Protein AF-A0A699I8Z9-F1 (afdb_monomer_lite)

Secondary structure (DSSP, 8-state):
------------------HHHHHHHH-------S--TT--HHHHHHHHTTSS--------------

Foldseek 3Di:
DDPDPDDDDDDPPPPPCDVVNVCVVVDPDDDDDPDDPPDDQVNVCVVVVVVHDDDGGDDPDPPPDD

Sequence (66 aa):
MGIDEWQDVSRKKRSNKTKEDDLIKISISVYVTNFPESSSAKDLFHACSKFGHVVDSFIPVKRSKE

Structure (mmCIF, N/CA/C/O backbone):
data_AF-A0A699I8Z9-F1
#
_entry.id   AF-A0A699I8Z9-F1
#
loop_
_atom_site.group_PDB
_atom_site.id
_atom_site.type_symbol
_atom_site.label_atom_id
_atom_site.label_alt_id
_atom_site.label_comp_id
_atom_site.label_asym_id
_atom_site.label_entity_id
_atom_site.label_seq_id
_atom_site.pdbx_PDB_ins_code
_atom_site.Cartn_x
_atom_site.Cartn_y
_atom_site.Cartn_z
_atom_site.occupancy
_atom_site.B_iso_or_equiv
_atom_site.auth_seq_id
_atom_site.auth_comp_id
_atom_site.auth_asym_id
_atom_site.auth_atom_id
_atom_site.pdbx_PDB_model_num
ATOM 1 N N . MET A 1 1 ? 48.123 -38.543 -32.860 1.00 49.88 1 MET A N 1
ATOM 2 C CA . MET A 1 1 ? 47.570 -38.741 -31.506 1.00 49.88 1 MET A CA 1
ATOM 3 C C . MET A 1 1 ? 47.568 -37.369 -30.846 1.00 49.88 1 MET A C 1
ATOM 5 O O . MET A 1 1 ? 48.590 -36.952 -30.327 1.00 49.88 1 MET A O 1
ATOM 9 N N . GLY A 1 2 ? 46.495 -36.603 -31.043 1.00 55.50 2 GLY A N 1
ATOM 10 C CA . GLY A 1 2 ? 46.335 -35.251 -30.508 1.00 55.50 2 GLY A CA 1
ATOM 11 C C . GLY A 1 2 ? 45.006 -35.230 -29.779 1.00 55.50 2 GLY A C 1
ATOM 12 O O . GLY A 1 2 ? 43.994 -35.570 -30.379 1.00 55.50 2 GLY A O 1
ATOM 13 N N . ILE A 1 3 ? 45.065 -34.981 -28.479 1.00 52.81 3 ILE A N 1
ATOM 14 C CA . ILE A 1 3 ? 43.922 -34.965 -27.573 1.00 52.81 3 ILE A CA 1
ATOM 15 C C . ILE A 1 3 ? 42.910 -33.912 -28.030 1.00 52.81 3 ILE A C 1
ATOM 17 O O . ILE A 1 3 ? 43.274 -32.770 -28.298 1.00 52.81 3 ILE A O 1
ATOM 21 N N . ASP A 1 4 ? 41.661 -34.340 -28.161 1.00 57.28 4 ASP A N 1
ATOM 22 C CA . ASP A 1 4 ? 40.522 -33.536 -28.573 1.00 57.28 4 ASP A CA 1
ATOM 23 C C . ASP A 1 4 ? 40.409 -32.242 -27.754 1.00 57.28 4 ASP A C 1
ATOM 25 O O . ASP A 1 4 ? 40.199 -32.257 -26.537 1.00 57.28 4 ASP A O 1
ATOM 29 N N . GLU A 1 5 ? 40.545 -31.114 -28.450 1.00 59.88 5 GLU A N 1
ATOM 30 C CA . GLU A 1 5 ? 40.332 -29.763 -27.940 1.00 59.88 5 GLU A CA 1
ATOM 31 C C . GLU A 1 5 ? 38.829 -29.536 -27.716 1.00 59.88 5 GLU A C 1
ATOM 33 O O . GLU A 1 5 ? 38.121 -28.935 -28.524 1.00 59.88 5 GLU A O 1
ATOM 38 N N . TRP A 1 6 ? 38.310 -30.071 -26.613 1.00 68.56 6 TRP A N 1
ATOM 39 C CA . TRP A 1 6 ? 36.959 -29.770 -26.156 1.00 68.56 6 TRP A CA 1
ATOM 40 C C . TRP A 1 6 ? 36.943 -28.386 -25.501 1.00 68.56 6 TRP A C 1
ATOM 42 O O . TRP A 1 6 ? 37.521 -28.184 -24.434 1.00 68.56 6 TRP A O 1
ATOM 52 N N . GLN A 1 7 ? 36.262 -27.427 -26.128 1.00 64.88 7 GLN A N 1
ATOM 53 C CA . GLN A 1 7 ? 35.976 -26.131 -25.512 1.00 64.88 7 GLN A CA 1
ATOM 54 C C . GLN A 1 7 ? 34.787 -26.233 -24.549 1.00 64.88 7 GLN A C 1
ATOM 56 O O . GLN A 1 7 ? 33.734 -26.779 -24.888 1.00 64.88 7 GLN A O 1
ATOM 61 N N . ASP A 1 8 ? 34.943 -25.656 -23.356 1.00 67.06 8 ASP A N 1
ATOM 62 C CA . ASP A 1 8 ? 33.889 -25.581 -22.346 1.00 67.06 8 ASP A CA 1
ATOM 63 C C . ASP A 1 8 ? 32.781 -24.616 -22.804 1.00 67.06 8 ASP A C 1
ATOM 65 O O . ASP A 1 8 ? 32.898 -23.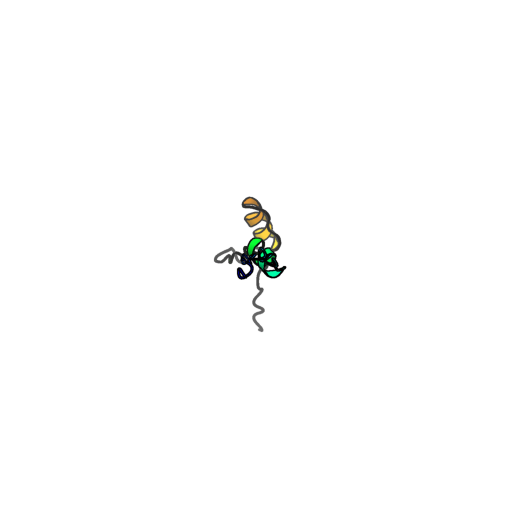388 -22.747 1.00 67.06 8 ASP A O 1
ATOM 69 N N . VAL A 1 9 ? 31.688 -25.178 -23.319 1.00 63.25 9 VAL A N 1
ATOM 70 C CA . VAL A 1 9 ? 30.488 -24.419 -23.676 1.00 63.25 9 VAL A CA 1
ATOM 71 C C . VAL A 1 9 ? 29.668 -24.151 -22.420 1.00 63.25 9 VAL A C 1
ATOM 73 O O . VAL A 1 9 ? 28.765 -24.906 -22.052 1.00 63.25 9 VAL A O 1
ATOM 76 N N . SER A 1 10 ? 29.938 -23.016 -21.779 1.00 66.56 10 SER A N 1
ATOM 77 C CA . SER A 1 10 ? 29.091 -22.494 -20.707 1.00 66.56 10 SER A CA 1
ATOM 78 C C . SER A 1 10 ? 27.669 -22.254 -21.226 1.00 66.56 10 SER A C 1
ATOM 80 O O . SER A 1 10 ? 27.370 -21.239 -21.863 1.00 66.56 10 SER A O 1
ATOM 82 N N . ARG A 1 11 ? 26.751 -23.194 -20.954 1.00 64.44 11 ARG A N 1
ATOM 83 C CA . ARG A 1 11 ? 25.317 -23.005 -21.208 1.00 64.44 11 ARG A CA 1
ATOM 84 C C . ARG A 1 11 ? 24.875 -21.746 -20.476 1.00 64.44 11 ARG A C 1
ATOM 86 O O . ARG A 1 11 ? 24.915 -21.698 -19.248 1.00 64.44 11 ARG A O 1
ATOM 93 N N . LYS A 1 12 ? 24.425 -20.738 -21.230 1.00 64.62 12 LYS A N 1
ATOM 94 C CA . LYS A 1 12 ? 23.838 -19.513 -20.683 1.00 64.62 12 LYS A CA 1
ATOM 95 C C . LYS A 1 12 ? 22.739 -19.910 -19.703 1.00 64.62 12 LYS A C 1
ATOM 97 O O . LYS A 1 12 ? 21.674 -20.371 -20.114 1.00 64.62 12 LYS A O 1
ATOM 102 N N . LYS A 1 13 ? 23.035 -19.784 -18.407 1.00 61.53 13 LYS A N 1
ATOM 103 C CA . LYS A 1 13 ? 22.120 -20.112 -17.318 1.00 61.53 13 LYS A CA 1
ATOM 104 C C . LYS A 1 13 ? 20.908 -19.209 -17.504 1.00 61.53 13 LYS A C 1
ATOM 106 O O . LYS A 1 13 ? 20.987 -18.005 -17.268 1.00 61.53 13 LYS A O 1
ATOM 111 N N . ARG A 1 14 ? 19.810 -19.760 -18.030 1.00 63.94 14 ARG A N 1
ATOM 112 C CA . ARG A 1 14 ? 18.530 -19.057 -18.032 1.00 63.94 14 ARG A CA 1
ATOM 113 C C . ARG A 1 14 ? 18.201 -18.855 -16.563 1.00 63.94 14 ARG A C 1
ATOM 115 O O . ARG A 1 14 ? 17.946 -19.823 -15.853 1.00 63.94 14 ARG A O 1
ATOM 122 N N . SER A 1 15 ? 18.332 -17.618 -16.097 1.00 67.44 15 SER A N 1
ATOM 123 C CA . SER A 1 15 ? 17.822 -17.242 -14.789 1.00 67.44 15 SER A CA 1
ATOM 124 C C . SER A 1 15 ? 16.327 -17.538 -14.825 1.00 67.44 15 SER A C 1
ATOM 126 O O . SER A 1 15 ? 15.603 -16.934 -15.620 1.00 67.44 15 SER A O 1
ATOM 128 N N . ASN A 1 16 ? 15.890 -18.540 -14.063 1.00 65.38 16 ASN A N 1
ATOM 129 C CA . ASN A 1 16 ? 14.475 -18.810 -13.871 1.00 65.38 16 ASN A CA 1
ATOM 130 C C . ASN A 1 16 ? 13.948 -17.654 -13.037 1.00 65.38 16 ASN A C 1
ATOM 132 O O . ASN A 1 16 ? 14.061 -17.669 -11.818 1.00 65.38 16 ASN A O 1
ATOM 136 N N . LYS A 1 17 ? 13.457 -16.625 -13.721 1.00 67.06 17 LYS A N 1
ATOM 137 C CA . LYS A 1 17 ? 12.805 -15.487 -13.095 1.00 67.06 17 LYS A CA 1
ATOM 138 C C . LYS A 1 17 ? 11.573 -16.034 -12.384 1.00 67.06 17 LYS A C 1
ATOM 140 O O . LYS A 1 17 ? 10.670 -16.549 -13.049 1.00 67.06 17 LYS A O 1
ATOM 145 N N . THR A 1 18 ? 11.600 -16.065 -11.057 1.00 73.75 18 THR A N 1
ATOM 146 C CA . THR A 1 18 ? 10.487 -16.646 -10.312 1.00 73.75 18 THR A CA 1
ATOM 147 C C . THR A 1 18 ? 9.348 -15.642 -10.234 1.00 73.75 18 THR A C 1
ATOM 149 O O . THR A 1 18 ? 9.523 -14.443 -10.459 1.00 73.75 18 THR A O 1
ATOM 152 N N . LYS A 1 19 ? 8.145 -16.127 -9.917 1.00 72.75 19 LYS A N 1
ATOM 153 C CA . LYS A 1 19 ? 7.017 -15.226 -9.670 1.00 72.75 19 LYS A CA 1
ATOM 154 C C . LYS A 1 19 ? 7.316 -14.308 -8.485 1.00 72.75 19 LYS A C 1
ATOM 156 O O . LYS A 1 19 ? 6.877 -13.166 -8.511 1.00 72.75 19 LYS A O 1
ATOM 161 N N . GLU A 1 20 ? 8.091 -14.763 -7.494 1.00 70.19 20 GLU A N 1
ATOM 162 C CA . GLU A 1 20 ? 8.548 -13.894 -6.407 1.00 70.19 20 GLU A CA 1
ATOM 163 C C . GLU A 1 20 ? 9.446 -12.754 -6.903 1.00 70.19 20 GLU A C 1
ATOM 165 O O . GLU A 1 20 ? 9.268 -11.634 -6.442 1.00 70.19 20 GLU A O 1
ATOM 170 N N . ASP A 1 21 ? 10.342 -12.978 -7.870 1.00 71.50 21 ASP A N 1
ATOM 171 C CA . ASP A 1 21 ? 11.169 -11.901 -8.442 1.00 71.50 21 ASP A CA 1
ATOM 172 C C . ASP A 1 21 ? 10.331 -10.830 -9.156 1.00 71.50 21 ASP A C 1
ATOM 174 O O . ASP A 1 21 ? 10.658 -9.640 -9.124 1.00 71.50 21 ASP A O 1
ATOM 178 N N . ASP A 1 22 ? 9.249 -11.242 -9.818 1.00 68.81 22 ASP A N 1
ATOM 179 C CA . ASP A 1 22 ? 8.303 -10.307 -10.420 1.00 68.81 22 ASP A CA 1
ATOM 180 C C . ASP A 1 22 ? 7.491 -9.590 -9.340 1.00 68.81 22 ASP A C 1
ATOM 182 O O . ASP A 1 22 ? 7.354 -8.371 -9.405 1.00 68.81 22 ASP A O 1
ATOM 186 N N . LEU A 1 23 ? 7.045 -10.294 -8.294 1.00 64.12 23 LEU A N 1
ATOM 187 C CA . LEU A 1 23 ? 6.408 -9.659 -7.145 1.00 64.12 23 LEU A CA 1
ATOM 188 C C . LEU A 1 23 ? 7.337 -8.627 -6.520 1.00 64.12 23 LEU A C 1
ATOM 190 O O . LEU A 1 23 ? 6.898 -7.506 -6.345 1.00 64.12 23 LEU A O 1
ATOM 194 N N . ILE A 1 24 ? 8.615 -8.914 -6.279 1.00 66.25 24 ILE A N 1
ATOM 195 C CA . ILE A 1 24 ? 9.581 -7.948 -5.724 1.00 66.25 24 ILE A CA 1
ATOM 196 C C . ILE A 1 24 ? 9.700 -6.693 -6.607 1.00 66.25 24 ILE A C 1
ATOM 198 O O . ILE A 1 24 ? 9.854 -5.588 -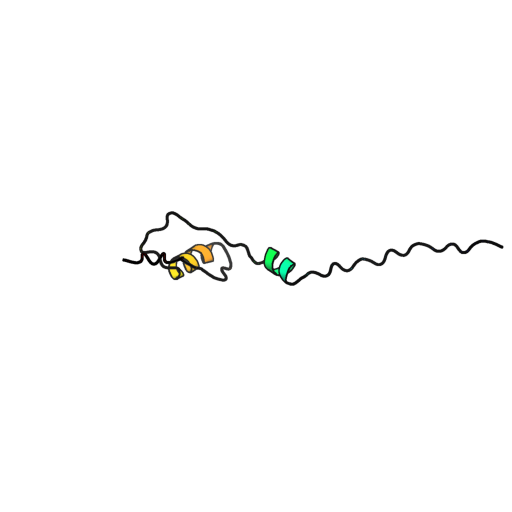6.094 1.00 66.25 24 ILE A O 1
ATOM 202 N N . LYS A 1 25 ? 9.574 -6.827 -7.934 1.00 62.62 25 LYS A N 1
ATOM 203 C CA . LYS A 1 25 ? 9.568 -5.681 -8.862 1.00 62.62 25 LYS A CA 1
ATOM 204 C C . LYS A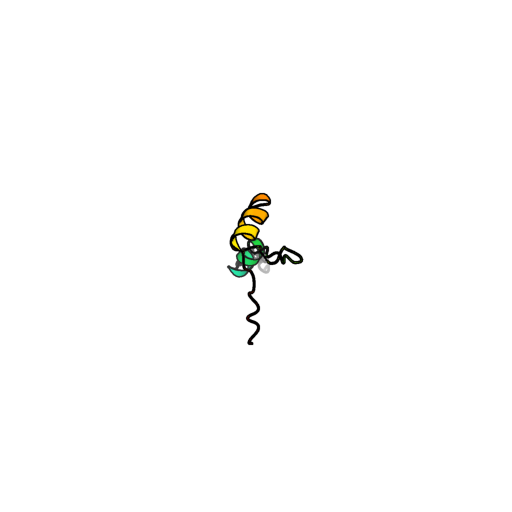 1 25 ? 8.254 -4.894 -8.877 1.00 62.62 25 LYS A C 1
ATOM 206 O O . LYS A 1 25 ? 8.277 -3.725 -9.250 1.00 62.62 25 LYS A O 1
ATOM 211 N N . ILE A 1 26 ? 7.131 -5.515 -8.517 1.00 62.62 26 ILE A N 1
ATOM 212 C CA . ILE A 1 26 ? 5.784 -4.915 -8.567 1.00 62.62 26 ILE A CA 1
ATOM 213 C C . ILE A 1 26 ? 5.308 -4.468 -7.169 1.00 62.62 26 ILE A C 1
ATOM 215 O O . ILE A 1 26 ? 4.476 -3.575 -7.040 1.00 62.62 26 ILE A O 1
ATOM 219 N N . SER A 1 27 ? 5.844 -5.060 -6.104 1.00 62.59 27 SER A N 1
ATOM 220 C CA . SER A 1 27 ? 5.410 -4.874 -4.718 1.00 62.59 27 SER A CA 1
ATOM 221 C 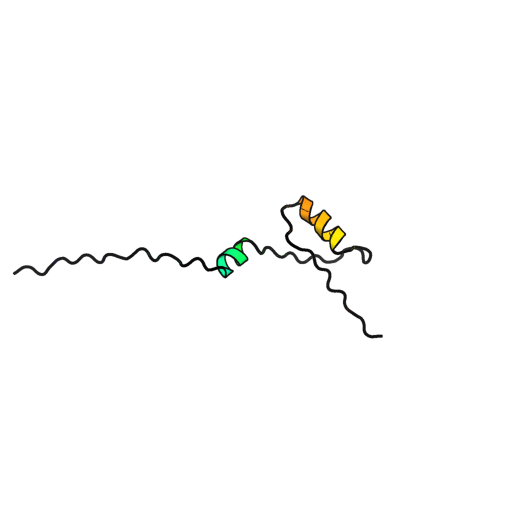C . SER A 1 27 ? 6.202 -3.767 -4.035 1.00 62.59 27 SER A C 1
ATOM 223 O O . SER A 1 27 ? 6.988 -3.982 -3.118 1.00 62.59 27 SER A O 1
ATOM 225 N N . ILE A 1 28 ? 5.959 -2.534 -4.470 1.00 78.88 28 ILE A N 1
ATOM 226 C CA . ILE A 1 28 ? 6.323 -1.367 -3.666 1.00 78.88 28 ILE A CA 1
ATOM 227 C C . ILE A 1 28 ? 5.178 -1.135 -2.678 1.00 78.88 28 ILE A C 1
ATOM 229 O O . ILE A 1 28 ? 4.175 -0.503 -3.003 1.00 78.88 28 ILE A O 1
ATOM 233 N N . SER A 1 29 ? 5.310 -1.680 -1.469 1.00 85.38 29 SER A N 1
ATOM 234 C CA . SER A 1 29 ? 4.416 -1.360 -0.354 1.00 85.38 29 SER A CA 1
ATOM 235 C C . SER A 1 29 ? 4.952 -0.154 0.410 1.00 85.38 29 SER A C 1
ATOM 237 O O . SER A 1 29 ? 6.106 -0.159 0.842 1.00 85.38 29 SER A O 1
ATOM 239 N N . VAL A 1 30 ? 4.114 0.859 0.618 1.00 86.62 30 VAL A N 1
ATOM 240 C CA . VAL A 1 30 ? 4.455 2.052 1.401 1.00 86.62 30 VAL A CA 1
ATOM 241 C C . VAL A 1 30 ? 3.710 2.041 2.729 1.00 86.62 30 VAL A C 1
ATOM 243 O O . VAL A 1 30 ? 2.527 1.709 2.785 1.00 86.62 30 VAL A O 1
ATOM 246 N N . TYR A 1 31 ? 4.402 2.407 3.806 1.00 88.75 31 TYR A N 1
ATOM 247 C CA . TYR A 1 31 ? 3.790 2.567 5.120 1.00 88.75 31 TYR A CA 1
ATOM 248 C C . TYR A 1 31 ? 3.486 4.044 5.359 1.00 88.75 31 TYR A C 1
ATOM 250 O O . TYR A 1 31 ? 4.391 4.877 5.354 1.00 88.75 31 TYR A O 1
ATOM 258 N N . VAL A 1 32 ? 2.207 4.364 5.546 1.00 87.94 32 VAL A N 1
ATOM 259 C CA . VAL A 1 32 ? 1.724 5.734 5.744 1.00 87.94 32 VAL A CA 1
ATOM 260 C C . VAL A 1 32 ? 1.262 5.880 7.190 1.00 87.94 32 VAL A C 1
ATOM 262 O O . VAL A 1 32 ? 0.438 5.102 7.663 1.00 87.94 32 VAL A O 1
ATOM 265 N N . THR A 1 33 ? 1.796 6.873 7.899 1.00 89.69 33 THR A N 1
ATOM 266 C CA . THR A 1 33 ? 1.431 7.205 9.287 1.00 89.69 33 THR A CA 1
ATOM 267 C C . THR A 1 33 ? 1.016 8.669 9.397 1.00 89.69 33 THR A C 1
ATOM 269 O O . THR A 1 33 ? 1.130 9.421 8.431 1.00 89.69 33 THR A O 1
ATOM 272 N N . ASN A 1 34 ? 0.538 9.077 10.579 1.00 90.75 34 ASN A N 1
ATOM 273 C CA . ASN A 1 34 ? 0.182 10.468 10.882 1.00 90.75 34 ASN A CA 1
ATOM 274 C C . ASN A 1 34 ? -0.891 11.062 9.943 1.00 90.75 34 ASN A C 1
ATOM 276 O O . ASN A 1 34 ? -0.896 12.259 9.662 1.00 90.75 34 ASN A O 1
ATOM 280 N N . PHE A 1 35 ? -1.788 10.217 9.429 1.00 89.38 35 PHE A N 1
ATOM 281 C CA . PHE A 1 35 ? -2.955 10.647 8.666 1.00 89.38 35 PHE A CA 1
ATOM 282 C C . PHE A 1 35 ? -4.144 10.903 9.612 1.00 89.38 35 PHE A C 1
ATOM 284 O O . PHE A 1 35 ? -4.193 10.310 10.693 1.00 89.38 35 PHE A O 1
ATOM 291 N N . PRO A 1 36 ? -5.101 11.775 9.240 1.00 89.88 36 PRO A N 1
ATOM 292 C CA . PRO A 1 36 ? -6.287 12.036 10.055 1.00 89.88 36 PRO A CA 1
ATOM 293 C C . PRO A 1 36 ? -7.050 10.747 10.380 1.00 89.88 36 PRO A C 1
ATOM 295 O O . PRO A 1 36 ? -7.254 9.931 9.485 1.00 89.88 36 PRO A O 1
ATOM 298 N N . GLU A 1 37 ? -7.533 10.583 11.614 1.00 86.25 37 GLU A N 1
ATOM 299 C CA . GLU A 1 37 ? -8.263 9.375 12.054 1.00 86.25 37 GLU A CA 1
ATOM 300 C C . GLU A 1 37 ? -9.555 9.125 11.254 1.00 86.25 37 GLU A C 1
ATOM 302 O O . GLU A 1 37 ? -9.992 7.990 11.095 1.00 86.25 37 GLU A O 1
ATOM 307 N N . SER A 1 38 ? -10.125 10.182 10.673 1.00 89.50 38 SER A N 1
ATOM 308 C CA . SER A 1 38 ? -11.270 10.110 9.763 1.00 89.50 38 SER A CA 1
ATOM 309 C C . SER A 1 38 ? -10.935 9.585 8.362 1.00 89.50 38 SER A C 1
ATOM 311 O O . SER A 1 38 ? -11.851 9.380 7.566 1.00 89.50 38 SER A O 1
ATOM 313 N N . SER A 1 39 ? -9.655 9.390 8.030 1.00 90.00 39 SER A N 1
ATOM 314 C CA . SER A 1 39 ? -9.246 8.936 6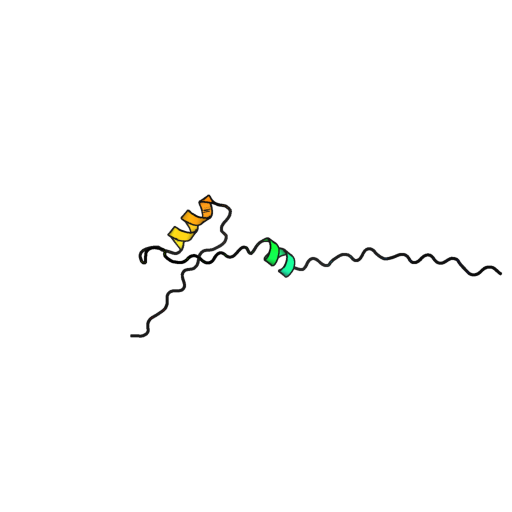.699 1.00 90.00 39 SER A CA 1
ATOM 315 C C . SER A 1 39 ? -9.579 7.465 6.514 1.00 90.00 39 SER A C 1
ATOM 317 O O . SER A 1 39 ? -9.223 6.616 7.332 1.00 90.00 39 SER A O 1
ATOM 319 N N . SER A 1 40 ? -10.209 7.146 5.390 1.00 92.12 40 SER A N 1
ATOM 320 C CA . SER A 1 40 ? -10.478 5.770 4.999 1.00 92.12 40 SER A CA 1
ATOM 321 C C . SER A 1 40 ? -9.366 5.207 4.111 1.00 92.12 40 SER A C 1
ATOM 323 O O . SER A 1 40 ? -8.590 5.939 3.492 1.00 92.12 40 SER A O 1
ATOM 325 N N . ALA A 1 41 ? -9.322 3.878 3.981 1.00 92.00 41 ALA A N 1
ATOM 326 C CA . ALA A 1 41 ? -8.437 3.220 3.020 1.00 92.00 41 ALA A CA 1
ATOM 327 C C . ALA A 1 41 ? -8.680 3.748 1.594 1.00 92.00 41 ALA A C 1
ATOM 329 O O . ALA A 1 41 ? -7.736 4.008 0.855 1.00 92.00 41 ALA A O 1
ATOM 330 N N . LYS A 1 42 ? -9.944 4.028 1.246 1.00 93.25 42 LYS A N 1
ATOM 331 C CA . LYS A 1 42 ? -10.314 4.618 -0.043 1.00 93.25 42 LYS A CA 1
ATOM 332 C C . LYS A 1 42 ? -9.666 5.990 -0.246 1.00 93.25 42 LYS A C 1
ATOM 334 O O . LYS A 1 42 ? -9.198 6.263 -1.348 1.00 93.25 42 LYS A O 1
ATOM 339 N N . ASP A 1 43 ? -9.601 6.831 0.781 1.00 93.50 43 ASP A N 1
ATOM 340 C CA . ASP A 1 43 ? -8.962 8.150 0.678 1.00 93.50 43 ASP A CA 1
ATOM 341 C C . ASP A 1 43 ? -7.455 8.020 0.441 1.00 93.50 43 ASP A C 1
ATOM 343 O O . ASP A 1 43 ? -6.908 8.698 -0.432 1.00 93.50 43 ASP A O 1
ATOM 347 N N . LEU A 1 44 ? -6.800 7.084 1.138 1.00 92.69 44 LEU A N 1
ATOM 348 C CA . LEU A 1 44 ? -5.389 6.758 0.914 1.00 92.69 44 LEU A CA 1
ATOM 349 C C . LEU A 1 44 ? -5.149 6.235 -0.506 1.00 92.69 44 LEU A C 1
ATOM 351 O O . LEU A 1 44 ? -4.227 6.702 -1.170 1.00 92.69 44 LEU A O 1
ATOM 355 N N . PHE A 1 45 ? -6.002 5.338 -1.014 1.00 93.38 45 PHE A N 1
ATOM 356 C CA . PHE A 1 45 ? -5.909 4.842 -2.389 1.00 93.38 45 PHE A CA 1
ATOM 357 C C . PHE A 1 45 ? -5.941 5.985 -3.405 1.00 93.38 45 PHE A C 1
ATOM 359 O O . PHE A 1 45 ? -5.074 6.066 -4.274 1.00 93.38 45 PHE A O 1
ATOM 366 N N . HIS A 1 46 ? -6.911 6.898 -3.286 1.00 94.31 46 HIS A N 1
ATOM 367 C CA . HIS A 1 46 ? -7.048 8.026 -4.211 1.00 94.31 46 HIS A CA 1
ATOM 368 C C . HIS A 1 46 ? -5.898 9.028 -4.076 1.00 94.31 46 HIS A C 1
ATOM 370 O O . HIS A 1 46 ? -5.434 9.562 -5.083 1.00 94.31 46 HIS A O 1
ATOM 376 N N . ALA A 1 47 ? -5.419 9.285 -2.857 1.00 93.00 47 ALA A N 1
ATOM 377 C CA . ALA A 1 47 ? -4.276 10.160 -2.626 1.00 93.00 47 ALA A CA 1
ATOM 378 C C . ALA A 1 47 ? -2.990 9.578 -3.234 1.00 93.00 47 ALA A C 1
ATOM 380 O O . ALA A 1 47 ? -2.288 10.280 -3.962 1.00 93.00 47 ALA A O 1
ATOM 381 N N . CYS A 1 48 ? -2.715 8.292 -2.996 1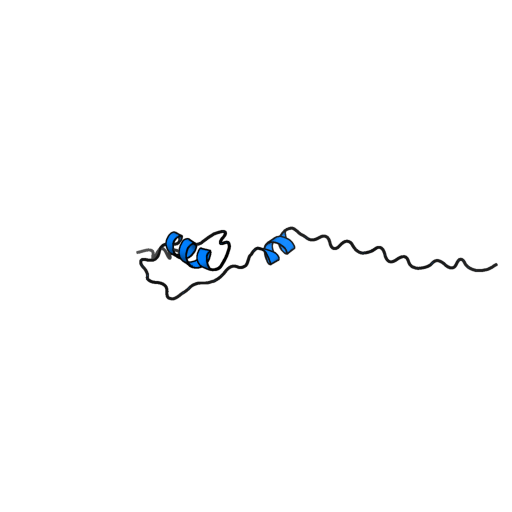.00 91.56 48 CYS A N 1
ATOM 382 C CA . CYS A 1 48 ? -1.539 7.596 -3.514 1.00 91.56 48 CYS A CA 1
ATOM 383 C C . CYS A 1 48 ? -1.610 7.363 -5.032 1.00 91.56 48 CYS A C 1
ATOM 385 O O . CYS A 1 48 ? -0.581 7.428 -5.701 1.00 91.56 48 CYS A O 1
ATOM 387 N N . SER A 1 49 ? -2.811 7.193 -5.598 1.00 91.88 49 SER A N 1
ATOM 388 C CA . SER A 1 49 ? -3.010 7.015 -7.048 1.00 91.88 49 SER A CA 1
ATOM 389 C C . SER A 1 49 ? -2.547 8.216 -7.879 1.00 91.88 49 SER A C 1
ATOM 391 O O . SER A 1 49 ? -2.294 8.085 -9.073 1.00 91.88 49 SER A O 1
ATOM 393 N N . LYS A 1 50 ? -2.384 9.396 -7.265 1.00 93.50 50 LYS A N 1
ATOM 394 C CA . LYS A 1 50 ? -1.811 10.576 -7.935 1.00 93.50 50 LYS A CA 1
ATOM 395 C C . LYS A 1 50 ? -0.326 10.413 -8.268 1.00 93.50 50 LYS A C 1
ATOM 397 O O . LYS A 1 50 ? 0.167 11.095 -9.159 1.00 93.50 50 LYS A O 1
ATOM 402 N N . PHE A 1 51 ? 0.381 9.543 -7.549 1.00 89.12 51 PHE A N 1
ATOM 403 C CA . PHE A 1 51 ? 1.823 9.335 -7.698 1.00 89.12 51 PHE A CA 1
ATOM 404 C C . PHE A 1 51 ? 2.167 8.112 -8.553 1.00 89.12 51 PHE A C 1
ATOM 406 O O . PHE A 1 51 ? 3.331 7.906 -8.888 1.00 89.12 51 PHE A O 1
ATOM 413 N N . GLY A 1 52 ? 1.176 7.299 -8.915 1.00 89.44 52 GLY A N 1
ATOM 414 C CA . GLY A 1 52 ? 1.379 6.105 -9.720 1.00 89.44 52 GLY A CA 1
ATOM 415 C C . GLY A 1 52 ? 0.236 5.110 -9.587 1.00 89.44 52 GLY A C 1
ATOM 416 O O . GLY A 1 52 ? -0.802 5.393 -8.995 1.00 89.44 52 GLY A O 1
ATOM 417 N N . HIS A 1 53 ? 0.440 3.921 -10.146 1.00 89.12 53 HIS A N 1
ATOM 418 C CA . HIS A 1 53 ? -0.541 2.847 -10.079 1.00 89.12 53 HIS A CA 1
ATOM 419 C C . HIS A 1 53 ? -0.532 2.186 -8.694 1.00 89.12 53 HIS A C 1
ATOM 421 O O . HIS A 1 53 ? 0.423 1.495 -8.335 1.00 89.12 53 HIS A O 1
ATOM 427 N N . VAL A 1 54 ? -1.610 2.375 -7.935 1.00 90.06 54 VAL A N 1
ATOM 428 C CA . VAL A 1 54 ? -1.824 1.722 -6.639 1.00 90.06 54 VAL A CA 1
ATOM 429 C C . VAL A 1 54 ? -2.668 0.471 -6.849 1.00 90.06 54 VAL A C 1
ATOM 431 O O . VAL A 1 54 ? -3.698 0.516 -7.514 1.00 90.06 54 VAL A O 1
ATOM 434 N N . VAL A 1 55 ? -2.220 -0.652 -6.289 1.00 89.69 55 VAL A N 1
ATOM 435 C CA . VAL A 1 55 ? -2.925 -1.941 -6.390 1.00 89.69 55 VAL A CA 1
ATOM 436 C C . VAL A 1 55 ? -3.918 -2.117 -5.245 1.00 89.69 55 VAL A C 1
ATOM 438 O O . VAL A 1 55 ? -5.020 -2.608 -5.464 1.00 89.69 55 VAL A O 1
ATOM 441 N N . ASP A 1 56 ? -3.536 -1.707 -4.035 1.00 89.12 56 ASP A N 1
ATOM 442 C CA . ASP A 1 56 ? -4.358 -1.853 -2.838 1.00 89.12 56 ASP A CA 1
ATOM 443 C C . ASP A 1 56 ? -3.981 -0.810 -1.774 1.00 89.12 56 ASP A C 1
ATOM 445 O O . ASP A 1 56 ? -2.881 -0.251 -1.780 1.00 89.12 56 ASP A O 1
ATOM 449 N N . SER A 1 57 ? -4.906 -0.559 -0.853 1.00 91.06 57 SER A N 1
ATOM 450 C CA . SER A 1 57 ? -4.737 0.300 0.314 1.00 91.06 57 SER A CA 1
ATOM 451 C C . SER A 1 57 ? -5.432 -0.337 1.510 1.00 91.06 57 SER A C 1
ATOM 453 O O . SER A 1 57 ? -6.620 -0.658 1.444 1.00 91.06 57 SER A O 1
ATOM 455 N N . PHE A 1 58 ? -4.729 -0.450 2.630 1.00 90.12 58 PHE A N 1
ATOM 456 C CA . PHE A 1 58 ? -5.255 -1.099 3.822 1.00 90.12 58 PHE A CA 1
ATOM 457 C C . PHE A 1 58 ? -4.951 -0.269 5.068 1.00 90.12 58 PHE A C 1
ATOM 459 O O . PHE A 1 58 ? -3.808 0.129 5.289 1.00 90.12 58 PHE A O 1
ATOM 466 N N . ILE A 1 59 ? -5.976 -0.034 5.892 1.00 90.94 59 ILE A N 1
ATOM 467 C CA . ILE A 1 59 ? -5.817 0.542 7.229 1.00 90.94 59 ILE A CA 1
ATOM 468 C C . ILE A 1 59 ? -6.044 -0.583 8.239 1.00 90.94 59 ILE A C 1
ATOM 470 O O . ILE A 1 59 ? -7.168 -1.086 8.338 1.00 90.94 59 ILE A O 1
ATOM 474 N N . PRO A 1 60 ? -5.018 -0.987 9.007 1.00 86.19 60 PRO A N 1
ATOM 475 C CA . PRO A 1 60 ? -5.212 -1.927 10.095 1.00 86.19 60 PRO A CA 1
ATOM 476 C C . PRO A 1 60 ? -6.078 -1.271 11.174 1.00 86.19 60 PRO A C 1
ATOM 478 O O . PRO A 1 60 ? -5.603 -0.465 11.972 1.00 86.19 60 PRO A O 1
ATOM 481 N N . VAL A 1 61 ? -7.364 -1.623 11.216 1.00 76.31 61 VAL A N 1
ATOM 482 C CA . VAL A 1 61 ? -8.240 -1.224 12.319 1.00 76.31 61 VAL A CA 1
ATOM 483 C C . VAL A 1 61 ? -7.815 -2.024 13.543 1.00 76.31 61 VAL A C 1
ATOM 485 O O . VAL A 1 61 ? -8.085 -3.224 13.650 1.00 76.31 61 VAL A O 1
ATOM 488 N N . LYS A 1 62 ? -7.129 -1.371 14.480 1.00 62.69 62 LYS A N 1
ATOM 489 C CA . LYS A 1 62 ? -6.880 -1.942 15.800 1.00 62.69 62 LYS A CA 1
ATOM 490 C C . LYS A 1 62 ? -8.242 -2.041 16.484 1.00 62.69 62 LYS A C 1
ATOM 492 O O . LYS A 1 62 ? -8.742 -1.047 16.994 1.00 62.69 62 LYS A O 1
ATOM 497 N N . ARG A 1 63 ? -8.875 -3.220 16.467 1.00 56.53 63 ARG A N 1
ATOM 498 C CA . ARG A 1 63 ? -10.005 -3.485 17.365 1.00 56.53 63 ARG A CA 1
ATOM 499 C C . ARG A 1 63 ? -9.453 -3.384 18.784 1.00 56.53 63 ARG A C 1
ATOM 501 O O . ARG A 1 63 ? -8.855 -4.339 19.276 1.00 56.53 63 ARG A O 1
ATOM 508 N N . SER A 1 64 ? -9.583 -2.225 19.421 1.00 53.41 64 SER A N 1
ATOM 509 C CA . SER A 1 64 ? -9.569 -2.170 20.874 1.00 53.41 64 SER A CA 1
ATOM 510 C C . SER A 1 64 ? -10.714 -3.072 21.319 1.00 53.41 64 SER A C 1
ATOM 512 O O . SER A 1 64 ? -11.876 -2.766 21.061 1.00 53.41 64 SER A O 1
ATOM 514 N N . LYS A 1 65 ? -10.389 -4.244 21.876 1.00 51.50 65 LYS A N 1
ATOM 515 C CA . LYS A 1 65 ? -11.345 -4.920 22.748 1.00 51.50 65 LYS A CA 1
ATOM 516 C C . LYS A 1 65 ? -11.619 -3.928 23.874 1.00 51.50 65 LYS A C 1
ATOM 518 O O . LYS A 1 65 ? -10.668 -3.547 24.559 1.00 51.50 65 LYS A O 1
ATOM 523 N N . GLU A 1 66 ? -12.858 -3.457 23.954 1.00 45.69 66 GLU A N 1
ATOM 524 C CA . GLU A 1 66 ? -13.411 -2.977 25.221 1.00 45.69 66 GLU A CA 1
ATOM 525 C C . GLU A 1 66 ? -13.280 -4.067 26.292 1.00 45.69 66 GLU A C 1
ATOM 527 O O . GLU A 1 66 ? -13.354 -5.271 25.929 1.00 45.69 66 GLU A O 1
#

Organism: Tanacetum cinerariifolium (NCBI:txid118510)

Radius of gyration: 25.22 Å; chains: 1; bounding box: 61×51×57 Å

pLDDT: mean 76.52, std 14.48, range [45.69, 94.31]

InterPro domains:
  IPR012677 Nucleotide-binding alpha-beta plait domain superfamily [G3DSA:3.30.70.330] (3-66)
  IPR035979 RNA-binding domain superfamily [SSF54928] (16-64)